Protein AF-A0A0J8YA08-F1 (afdb_monomer_lite)

Foldseek 3Di:
DVVVVDDDDDPVRVVVVVVVLCVVPVVDFAQCPPDVLVCCVVLVHDHHVPDDDDVCSVCVSVVNNVCVVVVVVVCCCVVVDPCNVPADQQCNLPPDPDDDPDDGPGNCLVVQLVVLVVVLVVVLVVLVPDPDPCSVVVSVVSVVVSVVSNVVSVVVNVVVNVVSVVVD

Radius of gyration: 23.0 Å; chains: 1; bounding box: 54×36×56 Å

Structure (mmCIF, N/CA/C/O backbone):
data_AF-A0A0J8YA08-F1
#
_entry.id   AF-A0A0J8YA08-F1
#
loop_
_atom_site.group_PDB
_atom_site.id
_atom_site.type_symbol
_atom_site.label_atom_id
_atom_site.label_alt_id
_atom_site.label_comp_id
_atom_site.label_asym_id
_atom_site.label_entity_id
_atom_site.label_seq_id
_atom_site.pdbx_PDB_ins_code
_atom_site.Cartn_x
_atom_site.Cartn_y
_atom_site.Cartn_z
_atom_site.occupancy
_atom_site.B_iso_or_equiv
_atom_site.auth_seq_id
_atom_site.auth_comp_id
_atom_site.auth_asym_id
_atom_site.auth_atom_id
_atom_site.pdbx_PDB_model_num
A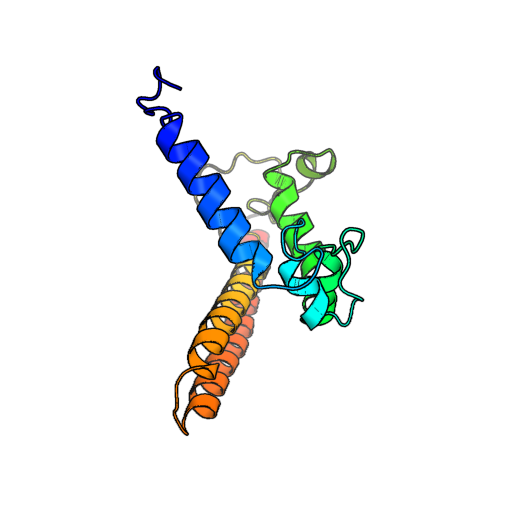TOM 1 N N . SER A 1 1 ? 12.218 16.547 24.608 1.00 59.25 1 SER A N 1
ATOM 2 C CA . SER A 1 1 ? 10.829 16.975 24.327 1.00 59.25 1 SER A CA 1
ATOM 3 C C . SER A 1 1 ? 10.760 18.491 24.268 1.00 59.25 1 SER A C 1
ATOM 5 O O . SER A 1 1 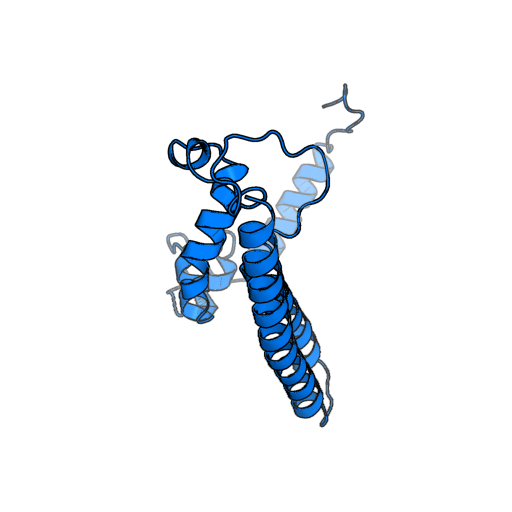? 10.616 19.018 23.175 1.00 59.25 1 SER A O 1
ATOM 7 N N . GLU A 1 2 ? 10.998 19.192 25.384 1.00 62.12 2 GLU A N 1
ATOM 8 C CA . GLU A 1 2 ? 11.114 20.664 25.392 1.00 62.12 2 GLU A CA 1
ATOM 9 C C . GLU A 1 2 ? 12.306 21.178 24.572 1.00 62.12 2 GLU A C 1
ATOM 11 O O . GLU A 1 2 ? 12.166 22.155 23.848 1.00 62.12 2 GLU A O 1
ATOM 16 N N . GLU A 1 3 ? 13.441 20.468 24.581 1.00 75.62 3 GLU A N 1
ATOM 17 C CA . GLU A 1 3 ? 14.616 20.799 23.747 1.00 75.62 3 GLU A CA 1
ATOM 18 C C . GLU A 1 3 ? 14.338 20.785 22.233 1.00 75.62 3 GLU A C 1
ATOM 20 O O . GLU A 1 3 ? 15.075 21.390 21.463 1.00 75.62 3 GLU A O 1
ATOM 25 N N . LEU A 1 4 ? 13.268 20.111 21.800 1.00 82.69 4 LEU A N 1
ATOM 26 C CA . LEU A 1 4 ? 12.831 20.054 20.402 1.00 82.69 4 LEU A CA 1
ATOM 27 C C . LEU A 1 4 ? 11.662 21.017 20.120 1.00 82.69 4 LEU A C 1
ATOM 29 O O . LEU A 1 4 ? 11.080 20.967 19.041 1.00 82.69 4 LEU A O 1
ATOM 33 N N . GLY A 1 5 ? 11.292 21.869 21.086 1.00 85.06 5 GLY A N 1
ATOM 34 C CA . GLY A 1 5 ? 10.187 22.824 20.969 1.00 85.06 5 GLY A CA 1
ATOM 35 C C . GLY A 1 5 ? 8.788 22.210 21.088 1.00 85.06 5 GLY A C 1
ATOM 36 O O . GLY A 1 5 ? 7.805 22.891 20.804 1.00 85.06 5 GLY A O 1
ATOM 37 N N . PHE A 1 6 ? 8.669 20.945 21.504 1.00 81.69 6 PHE A N 1
ATOM 38 C CA . PHE A 1 6 ? 7.367 20.312 21.711 1.00 81.69 6 PHE A CA 1
ATOM 39 C C . PHE A 1 6 ? 6.832 20.613 23.109 1.00 81.69 6 PHE A C 1
ATOM 41 O O . PHE A 1 6 ? 7.425 20.216 24.116 1.00 81.69 6 PHE A O 1
ATOM 48 N N . THR A 1 7 ? 5.671 21.262 23.160 1.00 85.69 7 THR A N 1
ATOM 49 C CA . THR A 1 7 ? 4.872 21.409 24.378 1.00 85.69 7 THR A CA 1
ATOM 50 C C . THR A 1 7 ? 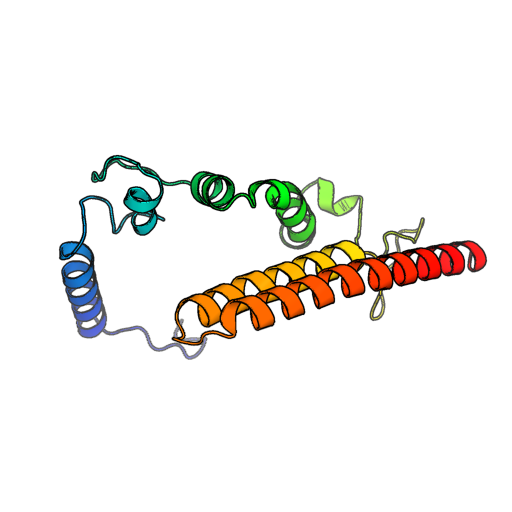4.221 20.077 24.728 1.00 85.69 7 THR A C 1
ATOM 52 O O . THR A 1 7 ? 3.513 19.495 23.904 1.00 85.69 7 THR A O 1
ATOM 55 N N . SER A 1 8 ? 4.445 19.590 25.949 1.00 85.69 8 SER A N 1
ATOM 56 C CA . SER A 1 8 ? 3.718 18.429 26.467 1.00 85.69 8 SER A CA 1
ATOM 57 C C . SER A 1 8 ? 2.226 18.739 26.574 1.00 85.69 8 SER A C 1
ATOM 59 O O . SER A 1 8 ? 1.856 19.845 26.972 1.00 85.69 8 SER A O 1
ATOM 61 N N . PHE A 1 9 ? 1.377 17.755 26.282 1.00 89.88 9 PHE A N 1
ATOM 62 C CA . PHE A 1 9 ? -0.047 17.849 26.601 1.00 89.88 9 PHE A CA 1
ATOM 63 C C . PHE A 1 9 ? -0.241 18.021 28.109 1.00 89.88 9 PHE A C 1
ATOM 65 O O . PHE A 1 9 ? 0.484 17.414 28.902 1.00 89.88 9 PHE A O 1
ATOM 72 N N . SER A 1 10 ? -1.213 18.846 28.500 1.00 93.25 10 SER A N 1
ATOM 73 C CA . SER A 1 10 ? -1.557 19.006 29.910 1.00 93.25 10 SER A CA 1
ATOM 74 C C . SER A 1 10 ? -2.276 17.762 30.446 1.00 93.25 10 SER A C 1
ATOM 76 O O . SER A 1 10 ? -2.799 16.941 29.687 1.00 93.25 10 SER A O 1
ATOM 78 N N . SER A 1 11 ? -2.333 17.620 31.770 1.00 93.12 11 SER A N 1
ATOM 79 C CA . SER A 1 11 ? -3.109 16.563 32.433 1.00 93.12 11 SER A CA 1
ATOM 80 C C . SER A 1 11 ? -4.589 16.591 32.049 1.00 93.12 11 SER A C 1
ATOM 82 O O . SER A 1 11 ? -5.223 15.541 31.917 1.00 93.12 11 SER A O 1
ATOM 84 N N . GLU A 1 12 ? -5.139 17.787 31.853 1.00 95.25 12 GLU A N 1
ATOM 85 C CA . GLU A 1 12 ? -6.533 18.001 31.470 1.00 95.25 12 GLU A CA 1
ATOM 86 C C . GLU A 1 12 ? -6.782 17.529 30.035 1.00 95.25 12 GLU A C 1
ATOM 88 O O . GLU A 1 12 ? -7.779 16.855 29.782 1.00 95.25 12 GLU A O 1
ATOM 93 N N . ASP A 1 13 ? -5.862 17.824 29.110 1.00 95.75 13 ASP A N 1
ATOM 94 C CA . ASP A 1 13 ? -5.946 17.361 27.723 1.00 95.75 13 ASP A CA 1
ATOM 95 C C . ASP A 1 13 ? -5.854 15.835 27.631 1.00 95.75 13 ASP A C 1
ATOM 97 O O . ASP A 1 13 ? -6.672 15.218 26.950 1.00 95.75 13 ASP A O 1
ATOM 101 N N . LEU A 1 14 ? -4.919 15.214 28.358 1.00 95.75 14 LEU A N 1
ATOM 102 C CA . LEU A 1 14 ? -4.799 13.752 28.408 1.00 95.75 14 LEU A CA 1
ATOM 103 C C . LEU A 1 14 ? -6.081 13.101 28.943 1.00 95.75 14 LEU A C 1
ATOM 105 O O . LEU A 1 14 ? -6.596 12.160 28.342 1.00 95.75 14 LEU A O 1
ATOM 109 N N . SER A 1 15 ? -6.646 13.658 30.017 1.00 96.56 15 SER A N 1
ATOM 110 C CA . SER A 1 15 ? -7.910 13.177 30.588 1.00 96.56 15 SER A CA 1
ATOM 111 C C . SER A 1 15 ? -9.076 13.332 29.607 1.00 96.56 15 SER A C 1
ATOM 113 O O . SER A 1 15 ? -9.921 12.442 29.499 1.00 96.56 15 SER A O 1
ATOM 115 N N . ARG A 1 16 ? -9.124 14.446 28.862 1.00 97.12 16 ARG A N 1
ATOM 116 C CA . ARG A 1 16 ? -10.116 14.663 27.801 1.00 97.12 16 ARG A CA 1
ATOM 117 C C . ARG A 1 16 ? -9.979 13.608 26.701 1.00 97.12 16 ARG A C 1
ATOM 119 O O . ARG A 1 16 ? -10.986 13.014 26.328 1.00 97.12 16 ARG A O 1
ATOM 126 N N . PHE A 1 17 ? -8.762 13.333 26.227 1.00 96.19 17 PHE A N 1
ATOM 127 C CA . PHE A 1 17 ? -8.518 12.319 25.196 1.00 96.19 17 PHE A CA 1
ATOM 128 C C . PHE A 1 17 ? -8.924 10.916 25.649 1.00 96.19 17 PHE A C 1
ATOM 130 O O . PHE A 1 17 ? -9.525 10.178 24.870 1.00 96.19 17 PHE A O 1
ATOM 137 N N . ASP A 1 18 ? -8.656 10.553 26.905 1.00 95.75 18 ASP A N 1
ATOM 138 C CA . ASP A 1 18 ? -9.074 9.262 27.456 1.00 95.75 18 ASP A CA 1
ATOM 139 C C . ASP A 1 18 ? -10.601 9.131 27.508 1.00 95.75 18 ASP A C 1
ATOM 141 O O . ASP A 1 18 ? -11.151 8.087 27.146 1.00 95.75 18 ASP A O 1
ATOM 145 N N . LEU A 1 19 ? -11.306 10.191 27.914 1.00 96.56 19 LEU A N 1
ATOM 146 C CA . LEU A 1 19 ? -12.770 10.217 27.921 1.00 96.56 19 LEU A CA 1
ATOM 147 C C . LEU A 1 19 ? -13.348 10.107 26.506 1.00 96.56 19 LEU A C 1
ATOM 149 O O . LEU A 1 19 ? -14.221 9.272 26.274 1.00 96.56 19 LEU A O 1
ATOM 153 N N . GLU A 1 20 ? -12.839 10.897 25.559 1.00 95.94 20 GLU A N 1
ATOM 154 C CA . GLU A 1 20 ? -13.257 10.861 24.151 1.00 95.94 20 GLU A CA 1
ATOM 155 C C . GLU A 1 20 ? -13.008 9.481 23.528 1.00 95.94 20 GLU A C 1
ATOM 157 O O . GLU A 1 20 ? -13.883 8.920 22.864 1.00 95.94 20 GLU A O 1
ATOM 162 N N . ARG A 1 21 ? -11.841 8.885 23.795 1.00 93.81 21 ARG A N 1
ATOM 163 C CA . ARG A 1 21 ? -11.504 7.527 23.361 1.00 93.81 21 ARG A CA 1
ATOM 164 C C . ARG A 1 21 ? -12.489 6.509 23.921 1.00 93.81 21 ARG A C 1
ATOM 166 O O . ARG A 1 21 ? -12.996 5.683 23.165 1.00 93.81 21 ARG A O 1
ATOM 173 N N . ASN A 1 22 ? -12.744 6.545 25.227 1.00 94.19 22 ASN A N 1
ATOM 174 C CA . ASN A 1 22 ? -13.624 5.585 25.888 1.00 94.19 22 ASN A CA 1
ATOM 175 C C . ASN A 1 22 ? -15.076 5.720 25.408 1.00 94.19 22 ASN A C 1
ATOM 177 O O . ASN A 1 22 ? -15.729 4.699 25.198 1.00 94.19 22 ASN A O 1
ATOM 181 N N . ASP A 1 23 ? -15.557 6.945 25.164 1.00 95.38 23 ASP A N 1
ATOM 182 C CA . ASP A 1 23 ? -16.879 7.193 24.574 1.00 95.38 23 ASP A CA 1
ATOM 183 C C . ASP A 1 23 ? -16.990 6.600 23.163 1.00 95.38 23 ASP A C 1
ATOM 185 O O . ASP A 1 23 ? -17.964 5.919 22.842 1.00 95.38 23 ASP A O 1
ATOM 189 N N . ILE A 1 24 ? -15.974 6.799 22.316 1.00 93.19 24 ILE A N 1
ATOM 190 C CA . ILE A 1 24 ? -15.960 6.243 20.957 1.00 93.19 24 ILE A CA 1
ATOM 191 C C . ILE A 1 24 ? -15.887 4.716 20.994 1.00 93.19 24 ILE A C 1
ATOM 193 O O . ILE A 1 24 ? -16.678 4.059 20.324 1.00 93.19 24 ILE A O 1
ATOM 197 N N . VAL A 1 25 ? -14.968 4.138 21.772 1.00 93.44 25 VAL A N 1
ATOM 198 C CA . VAL A 1 25 ? -14.802 2.678 21.871 1.00 93.44 25 VAL A CA 1
ATOM 199 C C . VAL A 1 25 ? -16.058 2.020 22.449 1.00 93.44 25 VAL A C 1
ATOM 201 O O . VAL A 1 25 ? -16.444 0.951 21.983 1.00 93.44 25 VAL A O 1
ATOM 204 N N . GLY A 1 26 ? -16.736 2.673 23.398 1.00 93.25 26 GLY A N 1
ATOM 205 C CA . GLY A 1 26 ? -17.982 2.191 23.996 1.00 93.25 26 GLY A CA 1
ATOM 206 C C . GLY A 1 26 ? -19.169 2.093 23.030 1.00 93.25 26 GLY A C 1
ATOM 207 O O . GLY A 1 26 ? -20.149 1.425 23.352 1.00 93.25 26 GLY A O 1
ATOM 208 N N . LYS A 1 27 ? -19.093 2.711 21.841 1.00 94.81 27 LYS A N 1
ATOM 209 C CA . LYS A 1 27 ? -20.128 2.615 20.792 1.00 94.81 27 LYS A CA 1
ATOM 210 C C . LYS A 1 27 ? -20.050 1.323 19.974 1.00 94.81 27 LYS A C 1
ATOM 212 O O . LYS A 1 27 ? -20.984 1.035 19.228 1.00 94.81 27 LYS A O 1
ATOM 217 N N . TYR A 1 28 ? -18.958 0.570 20.090 1.00 94.00 28 TYR A N 1
ATOM 218 C CA . TYR A 1 28 ? -18.669 -0.600 19.261 1.00 94.00 28 TYR A CA 1
ATOM 219 C C . TYR A 1 28 ? -18.531 -1.880 20.092 1.00 94.00 28 TYR A C 1
ATOM 221 O O . TYR A 1 28 ? -18.628 -1.877 21.319 1.00 94.00 28 TYR A O 1
ATOM 229 N N . GLU A 1 29 ? -18.345 -3.009 19.411 1.00 92.81 29 GLU A N 1
ATOM 230 C CA . GLU A 1 29 ? -18.269 -4.317 20.047 1.00 92.81 29 GLU A CA 1
ATOM 231 C C . GLU A 1 29 ? -17.016 -4.493 20.924 1.00 92.81 29 GLU A C 1
ATOM 233 O O . GLU A 1 29 ? -15.993 -3.816 20.779 1.00 92.81 29 GLU A O 1
ATOM 238 N N . ALA A 1 30 ? -17.078 -5.465 21.839 1.00 92.50 30 ALA A N 1
ATOM 239 C CA . ALA A 1 30 ? -15.957 -5.800 22.705 1.00 92.50 30 ALA A CA 1
ATOM 240 C C . ALA A 1 30 ? -14.697 -6.129 21.884 1.00 92.50 30 ALA A C 1
ATOM 242 O O . ALA A 1 30 ? -14.730 -6.949 20.969 1.00 92.50 30 ALA A O 1
ATOM 243 N N . GLY A 1 31 ? -13.574 -5.506 22.248 1.00 91.38 31 GLY A N 1
ATOM 244 C CA . GLY A 1 31 ? -12.303 -5.654 21.534 1.00 91.38 31 GLY A CA 1
ATOM 245 C C . GLY A 1 31 ? -12.083 -4.660 20.389 1.00 91.38 31 GLY A C 1
ATOM 246 O O . GLY A 1 31 ? -10.986 -4.651 19.843 1.00 91.38 31 GLY A O 1
ATOM 247 N N . PHE A 1 32 ? -13.040 -3.778 20.064 1.00 94.44 32 PHE A N 1
ATOM 248 C CA . PHE A 1 32 ? -12.875 -2.755 19.016 1.00 94.44 32 PHE A CA 1
ATOM 249 C C . PHE A 1 32 ? -11.628 -1.875 19.216 1.00 94.44 32 PHE A C 1
ATOM 251 O O . PHE A 1 32 ? -10.899 -1.601 18.267 1.00 94.44 32 PHE A O 1
ATOM 258 N N . GLY A 1 33 ? -11.354 -1.473 20.462 1.00 92.38 33 GLY A N 1
ATOM 259 C CA . GLY A 1 33 ? -10.203 -0.635 20.820 1.00 92.38 33 GLY A CA 1
ATOM 260 C C . GLY A 1 33 ? -8.850 -1.360 20.877 1.00 92.38 33 GLY A C 1
ATOM 261 O O . GLY A 1 33 ? -7.848 -0.720 21.204 1.00 92.38 33 GLY A O 1
ATOM 262 N N . ASN A 1 34 ? -8.808 -2.669 20.605 1.00 92.38 34 ASN A N 1
ATOM 263 C CA . ASN A 1 34 ? -7.556 -3.416 20.490 1.00 92.38 34 ASN A CA 1
ATOM 264 C C . ASN A 1 34 ? -6.812 -3.027 19.202 1.00 92.38 34 ASN A C 1
ATOM 266 O O . ASN A 1 34 ? -7.388 -2.455 18.274 1.00 92.38 34 ASN A O 1
ATOM 270 N N . GLU A 1 35 ? -5.534 -3.395 19.110 1.00 93.31 35 GLU A N 1
ATOM 271 C CA . GLU A 1 35 ? -4.780 -3.295 17.859 1.00 93.31 35 GLU A CA 1
ATOM 272 C C . GLU A 1 35 ? -5.527 -4.027 16.731 1.00 93.31 35 GLU A C 1
ATOM 274 O O . GLU A 1 35 ? -5.847 -5.211 16.853 1.00 93.31 35 GLU A O 1
ATOM 279 N N . LEU A 1 36 ? -5.865 -3.290 15.665 1.00 94.81 36 LEU A N 1
ATOM 280 C CA . LEU A 1 36 ? -6.677 -3.759 14.531 1.00 94.81 36 LEU A CA 1
ATOM 281 C C . LEU A 1 36 ? -8.060 -4.334 14.917 1.00 94.81 36 LEU A C 1
ATOM 283 O O . LEU A 1 36 ? -8.726 -4.959 14.092 1.00 94.81 36 LEU A O 1
ATOM 287 N N . GLY A 1 37 ? -8.530 -4.099 16.146 1.00 94.19 37 GLY A N 1
ATOM 288 C CA . GLY A 1 37 ? -9.788 -4.638 16.669 1.00 94.19 37 GLY A CA 1
ATOM 289 C C . GLY A 1 37 ? -11.019 -4.178 15.889 1.00 94.19 37 GLY A C 1
ATOM 290 O O . GLY A 1 37 ? -11.976 -4.936 15.734 1.00 94.19 37 GLY A O 1
ATOM 291 N N . TRP A 1 38 ? -10.953 -2.981 15.304 1.00 94.06 38 TRP A N 1
ATOM 292 C CA . TRP A 1 38 ? -11.976 -2.425 14.418 1.00 94.06 38 TRP A CA 1
ATOM 293 C C . TRP A 1 38 ? -12.293 -3.317 13.205 1.00 94.06 38 TRP A C 1
ATOM 295 O O . TRP A 1 38 ? -13.411 -3.280 12.696 1.00 94.06 38 TRP A O 1
ATOM 305 N N . ALA A 1 39 ? -11.344 -4.144 12.754 1.00 95.25 39 ALA A N 1
ATOM 306 C CA . ALA A 1 39 ? -11.527 -5.020 11.601 1.00 95.25 39 ALA A CA 1
ATOM 307 C C . ALA A 1 39 ? -12.160 -6.375 11.964 1.00 95.25 39 ALA A C 1
ATOM 309 O O . ALA A 1 39 ? -12.626 -7.081 11.073 1.00 95.25 39 ALA A O 1
ATOM 310 N N . ALA A 1 40 ? -12.228 -6.747 13.250 1.00 95.00 40 ALA A N 1
ATOM 311 C CA . ALA A 1 40 ? -12.652 -8.083 13.682 1.00 95.00 40 ALA A CA 1
ATOM 312 C C . ALA A 1 40 ? -14.015 -8.493 13.103 1.00 95.00 40 ALA A C 1
ATOM 314 O O . ALA A 1 40 ? -14.156 -9.587 12.557 1.00 95.00 40 ALA A O 1
ATOM 315 N N . LYS A 1 41 ? -14.992 -7.582 13.156 1.00 93.44 41 LYS A N 1
ATOM 316 C CA . LYS A 1 41 ? -16.342 -7.805 12.631 1.00 93.44 41 LYS A CA 1
ATOM 317 C C . LYS A 1 41 ? -16.359 -8.009 11.116 1.00 93.44 41 LYS A C 1
ATOM 319 O O . LYS A 1 41 ? -17.036 -8.913 10.638 1.00 93.44 41 LYS A O 1
ATOM 324 N N . ALA A 1 42 ? -15.620 -7.185 10.370 1.00 93.25 42 ALA A N 1
ATOM 325 C CA . ALA A 1 42 ? -15.529 -7.292 8.912 1.00 93.25 42 ALA A CA 1
ATOM 326 C C . ALA A 1 42 ? -14.873 -8.614 8.481 1.00 93.25 42 ALA A C 1
ATOM 328 O O . ALA A 1 42 ? -15.294 -9.221 7.504 1.00 93.25 42 ALA A O 1
ATOM 329 N N . LEU A 1 43 ? -13.912 -9.092 9.275 1.00 95.56 43 LEU A N 1
ATOM 330 C CA . LEU A 1 43 ? -13.217 -10.366 9.088 1.00 95.56 43 LEU A CA 1
ATOM 331 C C . LEU A 1 43 ? -14.021 -11.589 9.567 1.00 95.56 43 LEU A C 1
ATOM 333 O O . LEU A 1 43 ? -13.489 -12.696 9.593 1.00 95.56 43 LEU A O 1
ATOM 337 N N . GLY A 1 44 ? -15.270 -11.411 10.016 1.00 94.38 44 GLY A N 1
ATOM 338 C CA . GLY A 1 44 ? -16.100 -12.502 10.534 1.00 94.38 44 GLY A CA 1
ATOM 339 C C . GLY A 1 44 ? -15.580 -13.132 11.833 1.00 94.38 44 GLY A C 1
ATOM 340 O O . GLY A 1 44 ? -15.991 -14.236 12.189 1.00 94.38 44 GLY A O 1
ATOM 341 N N . LYS A 1 45 ? -14.677 -12.457 12.553 1.00 93.69 45 LYS A N 1
ATOM 342 C CA . LYS A 1 45 ? -14.163 -12.920 13.846 1.00 93.69 45 LYS A CA 1
ATOM 343 C C . LYS A 1 45 ? -15.142 -12.555 14.955 1.00 93.69 45 LYS A C 1
ATOM 345 O O . LYS A 1 45 ? -15.683 -11.452 14.968 1.00 93.69 45 LYS A O 1
ATOM 350 N N . GLU A 1 46 ? -15.329 -13.462 15.914 1.00 93.62 46 GLU A N 1
ATOM 351 C CA . GLU A 1 46 ? -16.169 -13.209 17.089 1.00 93.62 46 GLU A CA 1
ATOM 352 C C . GLU A 1 46 ? -15.641 -11.983 17.860 1.00 93.62 46 GLU A C 1
ATOM 354 O O . GLU A 1 46 ? -14.476 -11.995 18.268 1.00 93.62 46 GLU A O 1
ATOM 359 N N . PRO A 1 47 ? -16.438 -10.918 18.063 1.00 89.75 47 PRO A N 1
ATOM 360 C CA . PRO A 1 47 ? -15.984 -9.744 18.802 1.00 89.75 47 PRO A CA 1
ATOM 361 C C . PRO A 1 47 ? -15.917 -10.015 20.309 1.00 89.75 47 PRO A C 1
ATOM 363 O O . PRO A 1 47 ? -16.936 -10.171 20.981 1.00 89.75 47 PRO A O 1
ATOM 366 N N . CYS A 1 48 ? -14.708 -10.053 20.866 1.00 90.81 48 CYS A N 1
ATOM 367 C CA . CYS A 1 48 ? -14.494 -10.078 22.305 1.00 90.81 48 CYS A CA 1
ATOM 368 C C . CYS A 1 48 ? -13.179 -9.380 22.680 1.00 90.81 48 CYS A C 1
ATOM 370 O O . CYS A 1 48 ? -12.299 -9.165 21.848 1.00 90.81 48 CYS A O 1
ATOM 372 N N . ALA A 1 49 ? -12.990 -9.091 23.971 1.00 89.19 49 ALA A N 1
ATOM 373 C CA . ALA A 1 49 ? -11.764 -8.456 24.470 1.00 89.19 49 ALA A CA 1
ATOM 374 C C . ALA A 1 49 ? -10.476 -9.248 24.153 1.00 89.19 49 ALA A C 1
ATOM 376 O O . ALA A 1 49 ? -9.390 -8.674 24.129 1.00 89.19 49 ALA A O 1
ATOM 377 N N . ARG A 1 50 ? -10.590 -10.560 23.901 1.00 91.06 50 ARG A N 1
ATOM 378 C CA . ARG A 1 50 ? -9.471 -11.458 23.572 1.00 91.06 50 ARG A CA 1
ATOM 379 C C . ARG A 1 50 ? -9.278 -11.671 22.068 1.00 91.06 50 ARG A C 1
ATOM 381 O O . ARG A 1 50 ? -8.337 -12.366 21.685 1.00 91.06 50 ARG A O 1
ATOM 388 N N . THR A 1 51 ? -10.140 -11.104 21.226 1.00 90.88 51 THR A N 1
ATOM 389 C CA . THR A 1 51 ? -10.053 -11.259 19.773 1.00 90.88 51 THR A CA 1
ATOM 390 C C . THR A 1 51 ? -8.796 -10.579 19.263 1.00 90.88 51 THR A C 1
ATOM 392 O O . THR A 1 51 ? -8.558 -9.400 19.526 1.00 90.88 51 THR A O 1
ATOM 395 N N . LYS A 1 52 ? -7.976 -11.348 18.544 1.00 91.62 52 LYS A N 1
ATOM 396 C CA . LYS A 1 52 ? -6.745 -10.869 17.919 1.00 91.62 52 LYS A CA 1
ATOM 397 C C . LYS A 1 52 ? -6.933 -10.798 16.412 1.00 91.62 52 LYS A C 1
ATOM 399 O O . LYS A 1 52 ? -7.247 -11.803 15.764 1.00 91.62 52 LYS A O 1
ATOM 404 N N . VAL A 1 53 ? -6.711 -9.607 15.876 1.00 95.69 53 VAL A N 1
ATOM 405 C CA . VAL A 1 53 ? -6.621 -9.354 14.443 1.00 95.69 53 VAL A CA 1
ATOM 406 C C . VAL A 1 53 ? -5.161 -9.079 14.123 1.00 95.69 53 VAL A C 1
ATOM 408 O O . VAL A 1 53 ? -4.530 -8.219 14.728 1.00 95.69 53 VAL A O 1
ATOM 411 N N . ARG A 1 54 ? -4.609 -9.851 13.197 1.00 95.06 54 ARG A N 1
ATOM 412 C CA . ARG A 1 54 ? -3.299 -9.624 12.605 1.00 95.06 54 ARG A CA 1
ATOM 413 C C . ARG A 1 54 ? -3.480 -8.841 11.317 1.00 95.06 54 ARG A C 1
ATOM 415 O O . ARG A 1 54 ? -4.477 -9.005 10.620 1.00 95.06 54 ARG A O 1
ATOM 422 N N . PHE A 1 55 ? -2.459 -8.082 10.940 1.00 94.88 55 PHE A N 1
ATOM 423 C CA . PHE A 1 55 ? -2.452 -7.408 9.644 1.00 94.88 55 PHE A CA 1
ATOM 424 C C . PHE A 1 55 ? -2.587 -8.399 8.477 1.00 94.88 55 PHE A C 1
ATOM 426 O O . PHE A 1 55 ? -3.337 -8.134 7.550 1.00 94.88 55 PHE A O 1
ATOM 433 N N . SER A 1 56 ? -1.984 -9.590 8.584 1.00 95.50 56 SER A N 1
ATOM 434 C CA . SER A 1 56 ? -2.127 -10.654 7.577 1.00 95.50 56 SER A CA 1
ATOM 435 C C . SER A 1 56 ? -3.566 -11.122 7.366 1.00 95.50 56 SER A C 1
ATOM 437 O O . SER A 1 56 ? -3.902 -11.531 6.266 1.00 95.50 56 SER A O 1
ATOM 439 N N . ASP A 1 57 ? -4.418 -11.046 8.397 1.00 96.12 57 ASP A N 1
ATOM 440 C CA . ASP A 1 57 ? -5.836 -11.388 8.238 1.00 96.12 57 ASP A CA 1
ATOM 441 C C . ASP A 1 57 ? -6.543 -10.356 7.346 1.00 96.12 57 ASP A C 1
ATOM 443 O O . ASP A 1 57 ? -7.442 -10.693 6.585 1.00 96.12 57 ASP A O 1
ATOM 447 N N . ILE A 1 58 ? -6.132 -9.086 7.443 1.00 96.00 58 ILE A N 1
ATOM 448 C CA . ILE A 1 58 ? -6.637 -8.006 6.592 1.00 96.00 58 ILE A CA 1
ATOM 449 C C . ILE A 1 58 ? -6.098 -8.177 5.172 1.00 96.00 58 ILE A C 1
ATOM 451 O O . ILE A 1 58 ? -6.873 -8.051 4.233 1.00 96.00 58 ILE A O 1
ATOM 455 N N . GLU A 1 59 ? -4.802 -8.479 5.021 1.00 95.38 59 GLU A N 1
ATOM 456 C CA . GLU A 1 59 ? -4.156 -8.716 3.720 1.00 95.38 59 GLU A CA 1
ATOM 457 C C . GLU A 1 59 ? -4.871 -9.822 2.927 1.00 95.38 59 GLU A C 1
ATOM 459 O O . GLU A 1 59 ? -5.195 -9.617 1.759 1.00 95.38 59 GLU A O 1
ATOM 464 N N . GLU A 1 60 ? -5.177 -10.948 3.579 1.00 96.12 60 GLU A N 1
ATOM 465 C CA . GLU A 1 60 ? -5.924 -12.066 2.987 1.00 96.12 60 GLU A CA 1
ATOM 466 C C . GLU A 1 60 ? -7.369 -11.668 2.656 1.00 96.12 60 GLU A C 1
ATOM 468 O O . GLU A 1 60 ? -7.851 -11.923 1.557 1.00 96.12 60 GLU A O 1
ATOM 473 N N . PHE A 1 61 ? -8.052 -10.972 3.570 1.00 96.06 61 PHE A N 1
ATOM 474 C CA . PHE A 1 61 ? -9.436 -10.539 3.366 1.00 96.06 61 PHE A CA 1
ATOM 475 C C . PHE A 1 61 ? -9.619 -9.588 2.178 1.00 96.06 61 PHE A C 1
ATOM 477 O O . PHE A 1 61 ? -10.664 -9.607 1.531 1.00 96.06 61 PHE A O 1
ATOM 484 N N . VAL A 1 62 ? -8.625 -8.741 1.896 1.00 92.94 62 VAL A N 1
ATOM 485 C CA . VAL A 1 62 ? -8.657 -7.826 0.744 1.00 92.94 62 VAL A CA 1
ATOM 486 C C . VAL A 1 62 ? -7.971 -8.398 -0.500 1.00 92.94 62 VAL A C 1
ATOM 488 O O . VAL A 1 62 ? -7.851 -7.675 -1.491 1.00 92.94 62 VAL A O 1
ATOM 491 N N . GLU A 1 63 ? -7.531 -9.661 -0.449 1.00 94.75 63 GLU A N 1
ATOM 492 C CA . GLU A 1 63 ? -6.847 -10.380 -1.533 1.00 94.75 63 GLU A CA 1
ATOM 493 C C . GLU A 1 63 ? -5.576 -9.656 -2.028 1.00 94.75 63 GLU A C 1
ATOM 495 O O . GLU A 1 63 ? -5.295 -9.590 -3.226 1.00 94.75 63 GLU A O 1
ATOM 500 N N . LEU A 1 64 ? -4.815 -9.052 -1.107 1.00 94.06 64 LEU A N 1
ATOM 501 C CA . LEU A 1 64 ? -3.547 -8.357 -1.390 1.00 94.06 64 LEU A CA 1
ATOM 502 C C . LEU A 1 64 ? -2.351 -8.973 -0.646 1.00 94.06 64 LEU A C 1
ATOM 504 O O . LEU A 1 64 ? -1.268 -8.389 -0.619 1.00 94.06 64 LEU A O 1
ATOM 508 N N . ASP A 1 65 ? -2.513 -10.156 -0.062 1.00 94.94 65 ASP A N 1
ATOM 509 C CA . ASP A 1 65 ? -1.462 -10.909 0.631 1.00 94.94 65 ASP A CA 1
ATOM 510 C C . ASP A 1 65 ? -0.272 -11.258 -0.278 1.00 94.94 65 ASP A C 1
ATOM 512 O O . ASP A 1 65 ? 0.870 -11.309 0.186 1.00 94.94 65 ASP A O 1
ATOM 516 N N . PHE A 1 66 ? -0.489 -11.360 -1.592 1.00 93.31 66 PHE A N 1
ATOM 517 C CA . PHE A 1 66 ? 0.587 -11.516 -2.577 1.00 93.31 66 PHE A CA 1
ATOM 518 C C . PHE A 1 66 ? 1.585 -10.342 -2.599 1.00 93.31 66 PHE A C 1
ATOM 520 O O . PHE A 1 66 ? 2.699 -10.502 -3.094 1.00 93.31 66 PHE A O 1
ATOM 527 N N . LEU A 1 67 ? 1.234 -9.168 -2.052 1.00 92.69 67 LEU A N 1
ATOM 528 C CA . LEU A 1 67 ? 2.139 -8.017 -1.934 1.00 92.69 67 LEU A CA 1
ATOM 529 C C . LEU A 1 67 ? 3.097 -8.120 -0.739 1.00 92.69 67 LEU A C 1
ATOM 531 O O . LEU A 1 67 ? 4.066 -7.360 -0.661 1.00 92.69 67 LEU A O 1
ATOM 535 N N . ARG A 1 68 ? 2.880 -9.074 0.175 1.00 91.19 68 ARG A N 1
ATOM 536 C CA . ARG A 1 68 ? 3.712 -9.276 1.370 1.00 91.19 68 ARG A CA 1
ATOM 537 C C . ARG A 1 68 ? 5.211 -9.400 1.056 1.00 91.19 68 ARG A C 1
ATOM 539 O O . ARG A 1 68 ? 5.997 -8.733 1.740 1.00 91.19 68 ARG A O 1
ATOM 546 N N . PRO A 1 69 ? 5.643 -10.192 0.050 1.00 88.38 69 PRO A N 1
ATOM 547 C CA . PRO A 1 69 ? 7.057 -10.303 -0.300 1.00 88.38 69 PRO A CA 1
ATOM 548 C C . PRO A 1 69 ? 7.615 -8.989 -0.854 1.00 88.38 69 PRO A C 1
ATOM 550 O O . PRO A 1 69 ? 8.724 -8.604 -0.494 1.00 88.38 69 PRO A O 1
ATOM 553 N N . HIS A 1 70 ? 6.827 -8.262 -1.654 1.00 87.12 70 HIS A N 1
ATOM 554 C CA . HIS A 1 70 ? 7.221 -6.968 -2.217 1.00 87.12 70 HIS A CA 1
ATOM 555 C C . HIS A 1 70 ? 7.445 -5.916 -1.123 1.00 87.12 70 HIS A C 1
ATOM 557 O O . HIS A 1 70 ? 8.455 -5.215 -1.139 1.00 87.12 70 HIS A O 1
ATOM 563 N N . TYR A 1 71 ? 6.551 -5.846 -0.128 1.00 85.06 71 TYR A N 1
ATOM 564 C CA . TYR A 1 71 ? 6.726 -4.974 1.037 1.00 85.06 71 TYR A CA 1
ATOM 565 C C . TYR A 1 71 ? 7.976 -5.340 1.848 1.00 85.06 71 TYR A C 1
ATOM 567 O O . TYR A 1 71 ? 8.741 -4.460 2.253 1.00 85.06 71 TYR A O 1
ATOM 575 N N . GLY A 1 72 ? 8.187 -6.641 2.084 1.00 83.38 72 GLY A N 1
ATOM 576 C CA . GLY A 1 72 ? 9.363 -7.141 2.792 1.00 83.38 72 GLY A CA 1
ATOM 577 C C . GLY A 1 72 ? 10.651 -6.715 2.096 1.00 83.38 72 GLY A C 1
ATOM 578 O O . GLY A 1 72 ? 11.502 -6.089 2.722 1.00 83.38 72 GLY A O 1
ATOM 579 N N . PHE A 1 73 ? 10.739 -6.968 0.791 1.00 80.19 73 PHE A N 1
ATOM 580 C CA . PHE A 1 73 ? 11.875 -6.604 -0.049 1.00 80.19 73 PHE A CA 1
ATOM 581 C C . PHE A 1 73 ? 12.139 -5.091 -0.071 1.00 80.19 73 PHE A C 1
ATOM 583 O O . PHE A 1 73 ? 13.264 -4.659 0.169 1.00 80.19 73 PHE A O 1
ATOM 590 N N . ALA A 1 74 ? 11.101 -4.265 -0.244 1.00 79.38 74 ALA A N 1
ATOM 591 C CA . ALA A 1 74 ? 11.234 -2.806 -0.209 1.00 79.38 74 ALA A CA 1
ATOM 592 C C . ALA A 1 74 ? 11.757 -2.280 1.144 1.00 79.38 74 ALA A C 1
ATOM 594 O O . ALA A 1 74 ? 12.453 -1.266 1.199 1.00 79.38 74 ALA A O 1
ATOM 595 N N . SER A 1 75 ? 11.445 -2.977 2.239 1.00 78.31 75 SER A N 1
ATOM 596 C CA . SER A 1 75 ? 11.823 -2.574 3.598 1.00 78.31 75 SER A CA 1
ATOM 597 C C . SER A 1 75 ? 13.218 -3.048 4.021 1.00 78.31 75 SER A C 1
ATOM 599 O O . SER A 1 75 ? 13.763 -2.510 4.989 1.00 78.31 75 SER A O 1
ATOM 601 N N . GLN A 1 76 ? 13.819 -4.015 3.311 1.00 75.81 76 GLN A N 1
ATOM 602 C CA . GLN A 1 76 ? 15.134 -4.588 3.652 1.00 75.81 76 GLN A CA 1
ATOM 603 C C . GLN A 1 76 ? 16.237 -3.526 3.750 1.00 75.81 76 GLN A C 1
ATOM 605 O O . GLN A 1 76 ? 17.159 -3.664 4.550 1.00 75.81 76 GLN A O 1
ATOM 610 N N . TYR A 1 77 ? 16.131 -2.447 2.972 1.00 68.62 77 TYR A N 1
ATOM 611 C CA . TYR A 1 77 ? 17.123 -1.371 2.951 1.00 68.62 77 TYR A CA 1
ATOM 612 C C . TYR A 1 77 ? 16.984 -0.360 4.097 1.00 68.62 77 TYR A C 1
ATOM 614 O O . TYR A 1 77 ? 17.963 0.272 4.486 1.00 68.62 77 TYR A O 1
ATOM 622 N N . ILE A 1 78 ? 15.772 -0.199 4.639 1.00 68.38 78 ILE A N 1
ATOM 623 C CA . ILE A 1 78 ? 15.485 0.718 5.754 1.00 68.38 78 ILE A CA 1
ATOM 624 C C . ILE A 1 78 ? 15.825 0.042 7.085 1.00 68.38 78 ILE A C 1
ATOM 626 O O . ILE A 1 78 ? 16.408 0.653 7.980 1.00 68.38 78 ILE A O 1
ATOM 630 N N . HIS A 1 79 ? 15.489 -1.240 7.202 1.00 65.25 79 HIS A N 1
ATOM 631 C CA . HIS A 1 79 ? 15.810 -2.068 8.353 1.00 65.25 79 HIS A CA 1
ATOM 632 C C . HIS A 1 79 ? 16.948 -3.006 7.963 1.00 65.25 79 HIS A C 1
ATOM 634 O O . HIS A 1 79 ? 16.686 -4.149 7.606 1.00 65.25 79 HIS A O 1
ATOM 640 N N . ALA A 1 80 ? 18.182 -2.485 7.991 1.00 58.28 80 ALA A N 1
ATOM 641 C CA . ALA A 1 80 ? 19.425 -3.135 7.562 1.00 58.28 80 ALA A CA 1
ATOM 642 C C . ALA A 1 80 ? 19.683 -4.505 8.231 1.00 58.28 80 ALA A C 1
ATOM 644 O O . ALA A 1 80 ? 20.490 -4.639 9.153 1.00 58.28 80 ALA A O 1
ATOM 645 N N . GLY A 1 81 ? 18.948 -5.526 7.797 1.00 63.47 81 GLY A N 1
ATOM 646 C CA . GLY A 1 81 ? 19.149 -6.920 8.162 1.00 63.47 81 GLY A CA 1
ATOM 647 C C . GLY A 1 81 ? 20.320 -7.529 7.392 1.00 63.47 81 GLY A C 1
ATOM 648 O O . GLY A 1 81 ? 20.898 -6.905 6.511 1.00 63.47 81 GLY A O 1
ATOM 649 N N . ILE A 1 82 ? 20.654 -8.784 7.691 1.00 60.59 82 ILE A N 1
ATOM 650 C CA . ILE A 1 82 ? 21.760 -9.514 7.040 1.00 60.59 82 ILE A CA 1
ATOM 651 C C . ILE A 1 82 ? 21.653 -9.521 5.501 1.00 60.59 82 ILE A C 1
ATOM 653 O O . ILE A 1 82 ? 22.674 -9.444 4.819 1.00 60.59 82 ILE A O 1
ATOM 657 N N . ASP A 1 83 ? 20.434 -9.517 4.959 1.00 58.19 83 ASP A N 1
ATOM 658 C CA . ASP A 1 83 ? 20.188 -9.518 3.512 1.00 58.19 83 ASP A CA 1
ATOM 659 C C . ASP A 1 83 ? 20.432 -8.148 2.845 1.00 58.19 83 ASP A C 1
ATOM 661 O O . ASP A 1 83 ? 20.639 -8.080 1.634 1.00 58.19 83 ASP A O 1
ATOM 665 N N . SER A 1 84 ? 20.474 -7.046 3.610 1.00 59.28 84 SER A N 1
ATOM 666 C CA . SER A 1 84 ? 20.649 -5.686 3.067 1.00 59.28 84 SER A CA 1
ATOM 667 C C . SER A 1 84 ? 22.076 -5.399 2.586 1.00 59.28 84 SER A C 1
ATOM 669 O O . SER A 1 84 ? 22.335 -4.348 2.003 1.00 59.28 84 SER A O 1
ATOM 671 N N . ILE A 1 85 ? 23.018 -6.302 2.867 1.00 63.28 85 ILE A N 1
ATOM 672 C CA . ILE A 1 85 ? 24.430 -6.175 2.485 1.00 63.28 85 ILE A CA 1
ATOM 673 C C . ILE A 1 85 ? 24.649 -6.658 1.039 1.00 63.28 85 ILE A C 1
ATOM 675 O O . ILE A 1 85 ? 25.584 -6.207 0.383 1.00 63.28 85 ILE A O 1
ATOM 679 N N . GLY A 1 86 ? 23.789 -7.550 0.525 1.00 66.50 86 GLY A N 1
ATOM 680 C CA . GLY A 1 86 ? 24.033 -8.270 -0.731 1.00 66.50 86 GLY A CA 1
ATOM 681 C C . GLY A 1 86 ? 23.371 -7.697 -1.988 1.00 66.50 86 GLY A C 1
ATOM 682 O O . GLY A 1 86 ? 23.894 -7.905 -3.079 1.00 66.50 86 GLY A O 1
ATOM 683 N N . PHE A 1 87 ? 22.242 -6.990 -1.872 1.00 73.94 87 PHE A N 1
ATOM 684 C CA . PHE A 1 87 ? 21.468 -6.550 -3.040 1.00 73.94 87 PHE A CA 1
ATOM 685 C C . PHE A 1 87 ? 20.940 -5.128 -2.873 1.00 73.94 87 PHE A C 1
ATOM 687 O O . PHE A 1 87 ? 20.099 -4.896 -2.010 1.00 73.94 87 PHE A O 1
ATOM 694 N N . LYS A 1 88 ? 21.382 -4.192 -3.727 1.00 79.62 88 LYS A N 1
ATOM 695 C CA . LYS A 1 88 ? 20.907 -2.798 -3.731 1.00 79.62 88 LYS A CA 1
ATOM 696 C C . LYS A 1 88 ? 20.012 -2.547 -4.934 1.00 79.62 88 LYS A C 1
ATOM 698 O O . LYS A 1 88 ? 20.465 -2.652 -6.068 1.00 79.62 88 LYS A O 1
ATOM 703 N N . LEU A 1 89 ? 18.768 -2.142 -4.689 1.00 81.94 89 LEU A N 1
ATOM 704 C CA . LEU A 1 89 ? 17.777 -1.945 -5.750 1.00 81.94 89 LEU A CA 1
ATOM 705 C C . LEU A 1 89 ? 18.228 -0.903 -6.793 1.00 81.94 89 LEU A C 1
ATOM 707 O O . LEU A 1 89 ? 18.182 -1.164 -7.993 1.00 81.94 89 LEU A O 1
ATOM 711 N N . GLY A 1 90 ? 18.757 0.233 -6.322 1.00 84.12 90 GLY A N 1
ATOM 712 C CA . GLY A 1 90 ? 19.219 1.342 -7.167 1.00 84.12 90 GLY A CA 1
ATOM 713 C C . GLY A 1 90 ? 20.565 1.130 -7.874 1.00 84.12 90 GLY A C 1
ATOM 714 O O . GLY A 1 90 ? 20.990 2.024 -8.603 1.00 84.12 90 GLY A O 1
ATOM 715 N N . THR A 1 91 ? 21.235 -0.005 -7.649 1.00 85.25 91 THR A N 1
ATOM 716 C CA . THR A 1 91 ? 22.451 -0.425 -8.374 1.00 85.25 91 THR A CA 1
ATOM 717 C C . THR A 1 91 ? 22.376 -1.913 -8.748 1.00 85.25 91 THR A C 1
ATOM 719 O O . THR A 1 91 ? 23.396 -2.600 -8.770 1.00 85.25 91 THR A O 1
ATOM 722 N N . SER A 1 92 ? 21.167 -2.439 -8.952 1.00 82.12 92 SER A N 1
ATOM 723 C CA . SER A 1 92 ? 20.899 -3.860 -9.199 1.00 82.12 92 SER A CA 1
ATOM 724 C C . SER A 1 92 ? 21.423 -4.364 -10.548 1.00 82.12 92 SER A C 1
ATOM 726 O O . SER A 1 92 ? 21.692 -5.554 -10.681 1.00 82.12 92 SER A O 1
ATOM 728 N N . LEU A 1 93 ? 21.617 -3.476 -11.527 1.00 82.50 93 LEU A N 1
ATOM 729 C CA . LEU A 1 93 ? 22.251 -3.769 -12.816 1.00 82.50 93 LEU A CA 1
ATOM 730 C C . LEU A 1 93 ? 23.781 -3.644 -12.758 1.00 82.50 93 LEU A C 1
ATOM 732 O O . LEU A 1 93 ? 24.480 -4.097 -13.665 1.00 82.50 93 LEU A O 1
ATOM 736 N N . SER A 1 94 ? 24.326 -3.045 -11.696 1.00 76.56 94 SER A N 1
ATOM 737 C CA . SER A 1 94 ? 25.768 -2.956 -11.494 1.00 76.56 94 SER A CA 1
ATOM 738 C C . SER A 1 94 ? 26.303 -4.231 -10.843 1.00 76.56 94 SER A C 1
ATOM 740 O O . SER A 1 94 ? 26.049 -4.509 -9.675 1.00 76.56 94 SER A O 1
ATOM 742 N N . ASN A 1 95 ? 27.182 -4.942 -11.550 1.00 70.00 95 ASN A N 1
ATOM 743 C CA . ASN A 1 95 ? 27.951 -6.067 -10.993 1.00 70.00 95 ASN A CA 1
ATOM 744 C C . ASN A 1 95 ? 29.095 -5.628 -10.050 1.00 70.00 95 ASN A C 1
ATOM 746 O O . ASN A 1 95 ? 29.954 -6.431 -9.685 1.00 70.00 95 ASN A O 1
ATOM 750 N N . LYS A 1 96 ? 29.161 -4.340 -9.698 1.00 72.44 96 LYS A N 1
ATOM 751 C CA . LYS A 1 96 ? 30.190 -3.739 -8.840 1.00 72.44 96 LYS A CA 1
ATOM 752 C C . LYS A 1 96 ? 29.539 -3.098 -7.622 1.00 72.44 96 LYS A C 1
ATOM 754 O O . LYS A 1 96 ? 28.468 -2.500 -7.737 1.00 72.44 96 LYS A O 1
ATOM 759 N N . ASP A 1 97 ? 30.232 -3.150 -6.487 1.00 75.06 97 ASP A N 1
ATOM 760 C CA . ASP A 1 97 ? 29.852 -2.386 -5.300 1.00 75.06 97 ASP A CA 1
ATOM 761 C C . ASP A 1 97 ? 30.157 -0.901 -5.536 1.00 75.06 97 ASP A C 1
ATOM 763 O O . ASP A 1 97 ? 31.283 -0.430 -5.366 1.00 75.06 97 ASP A O 1
ATOM 767 N N . LEU A 1 98 ? 29.154 -0.186 -6.044 1.00 78.81 98 LEU A N 1
ATOM 768 C CA . LEU A 1 98 ? 29.238 1.230 -6.369 1.00 78.81 98 LEU A CA 1
ATOM 769 C C . LEU A 1 98 ? 28.524 2.060 -5.305 1.00 78.81 98 LEU A C 1
ATOM 771 O O . LEU A 1 98 ? 27.468 1.692 -4.782 1.00 78.81 98 LEU A O 1
ATOM 775 N N . LEU A 1 99 ? 29.089 3.233 -5.029 1.00 82.88 99 LEU A N 1
ATOM 776 C CA . LEU A 1 99 ? 28.371 4.288 -4.334 1.00 82.88 99 LEU A CA 1
ATOM 777 C C . LEU A 1 99 ? 27.488 5.017 -5.352 1.00 82.88 99 LEU A C 1
ATOM 779 O O . LEU A 1 99 ? 27.992 5.583 -6.323 1.00 82.88 99 LEU A O 1
ATOM 783 N N . LEU A 1 100 ? 26.175 5.004 -5.133 1.00 83.25 100 LEU A N 1
ATOM 784 C CA . LEU A 1 100 ? 25.234 5.716 -5.989 1.00 83.25 100 LEU A CA 1
ATOM 785 C C . LEU A 1 100 ? 25.340 7.231 -5.732 1.00 83.25 100 LEU A C 1
ATOM 787 O O . LEU A 1 100 ? 24.843 7.735 -4.729 1.00 83.25 100 LEU A O 1
ATOM 791 N N . CYS A 1 101 ? 25.997 7.958 -6.640 1.00 85.69 101 CYS A N 1
ATOM 792 C CA . CYS A 1 101 ? 26.249 9.403 -6.523 1.00 85.69 101 CYS A CA 1
ATOM 793 C C . CYS A 1 101 ? 25.186 10.284 -7.215 1.00 85.69 101 CYS A C 1
ATOM 795 O O . CYS A 1 101 ? 25.460 11.437 -7.549 1.00 85.69 101 CYS A O 1
ATOM 797 N N . GLY A 1 102 ? 23.981 9.760 -7.457 1.00 86.62 102 GLY A N 1
ATOM 798 C CA . GLY A 1 102 ? 22.906 10.471 -8.149 1.00 86.62 102 GLY A CA 1
ATOM 799 C C . GLY A 1 102 ? 21.617 9.649 -8.261 1.00 86.62 102 GLY A C 1
ATOM 800 O O . GLY A 1 102 ? 21.555 8.537 -7.740 1.00 86.62 102 GLY A O 1
ATOM 801 N N . PRO A 1 103 ? 20.570 10.179 -8.913 1.00 86.00 103 PRO A N 1
ATOM 802 C CA . PRO A 1 103 ? 19.339 9.432 -9.147 1.00 86.00 103 PRO A CA 1
ATOM 803 C C . PRO A 1 103 ? 19.591 8.211 -10.043 1.00 86.00 103 PRO A C 1
ATOM 805 O O . PRO A 1 103 ? 20.357 8.286 -11.004 1.00 86.00 103 PRO A O 1
ATOM 808 N N . SER A 1 104 ? 18.913 7.104 -9.736 1.00 87.56 104 SER A N 1
ATOM 809 C CA . SER A 1 104 ? 18.941 5.861 -10.512 1.00 87.56 1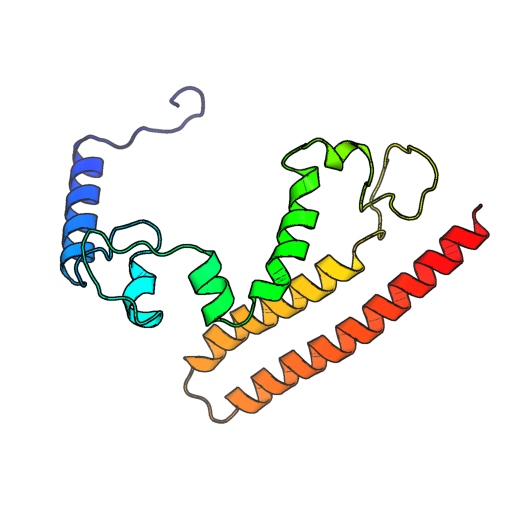04 SER A CA 1
ATOM 810 C C . SER A 1 104 ? 17.524 5.452 -10.897 1.00 87.56 104 SER A C 1
ATOM 812 O O . SER A 1 104 ? 16.597 5.612 -10.103 1.00 87.56 104 SER A O 1
ATOM 814 N N . ASN A 1 105 ? 17.377 4.912 -12.108 1.00 89.81 105 ASN A N 1
ATOM 815 C CA . ASN A 1 105 ? 16.129 4.305 -12.573 1.00 89.81 105 ASN A CA 1
ATOM 816 C C . ASN A 1 105 ? 16.077 2.790 -12.307 1.00 89.81 105 ASN A C 1
ATOM 818 O O . ASN A 1 105 ? 15.075 2.145 -12.614 1.00 89.81 105 ASN A O 1
ATOM 822 N N . GLU A 1 106 ? 17.152 2.211 -11.767 1.00 88.81 106 GLU A N 1
ATOM 823 C CA . GLU A 1 106 ? 17.238 0.779 -11.492 1.00 88.81 106 GLU A CA 1
ATOM 824 C C . GLU A 1 106 ? 16.271 0.362 -10.383 1.00 88.81 106 GLU A C 1
ATOM 826 O O . GLU A 1 106 ? 16.104 1.057 -9.378 1.00 88.81 106 GLU A O 1
ATOM 831 N N . GLY A 1 107 ? 15.617 -0.783 -10.592 1.00 86.75 107 GLY A N 1
ATOM 832 C CA . GLY A 1 107 ? 14.671 -1.354 -9.638 1.00 86.75 107 GLY A CA 1
ATOM 833 C C . GLY A 1 107 ? 13.412 -0.515 -9.388 1.00 86.75 107 GLY A C 1
ATOM 834 O O . GLY A 1 107 ? 12.729 -0.711 -8.387 1.00 86.75 107 GLY A O 1
ATOM 835 N N . LEU A 1 108 ? 13.077 0.416 -10.292 1.00 90.88 108 LEU A N 1
ATOM 836 C CA . LEU A 1 108 ? 11.816 1.166 -10.243 1.00 90.88 108 LEU A CA 1
ATOM 837 C C . LEU A 1 108 ? 10.612 0.392 -10.801 1.00 90.88 108 LEU A C 1
ATOM 839 O O . LEU A 1 108 ? 9.480 0.846 -10.626 1.00 90.88 108 LEU A O 1
ATOM 843 N N . LEU A 1 109 ? 10.832 -0.765 -11.432 1.00 92.12 109 LEU A N 1
ATOM 844 C CA . LEU A 1 109 ? 9.786 -1.567 -12.067 1.00 92.12 109 LEU A CA 1
ATOM 845 C C . LEU A 1 109 ? 8.648 -1.907 -11.091 1.00 92.12 109 LEU A C 1
ATOM 847 O O . LEU A 1 109 ? 7.500 -1.517 -11.314 1.00 92.12 109 LEU A O 1
ATOM 851 N N . GLU A 1 110 ? 8.952 -2.598 -9.994 1.00 90.25 110 GLU A N 1
ATOM 852 C CA . GLU A 1 110 ? 7.962 -3.007 -8.997 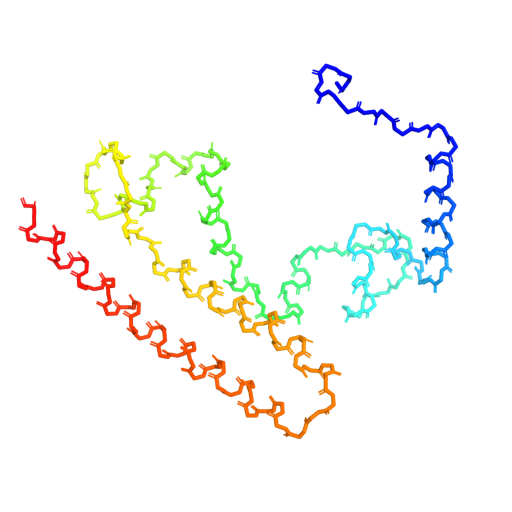1.00 90.25 110 GLU A CA 1
ATOM 853 C C . GLU A 1 110 ? 7.378 -1.813 -8.219 1.00 90.25 110 GLU A C 1
ATOM 855 O O . GLU A 1 110 ? 6.151 -1.761 -8.079 1.00 90.25 110 GLU A O 1
ATOM 860 N N . PRO A 1 111 ? 8.172 -0.822 -7.750 1.00 91.06 111 PRO A N 1
ATOM 861 C CA . PRO A 1 111 ? 7.642 0.373 -7.091 1.00 91.06 111 PRO A CA 1
ATOM 862 C C . PRO A 1 111 ? 6.626 1.158 -7.926 1.00 91.06 111 PRO A C 1
ATOM 864 O O . PRO A 1 111 ? 5.599 1.585 -7.392 1.00 91.06 111 PRO A O 1
ATOM 867 N N . ILE A 1 112 ? 6.875 1.338 -9.227 1.00 94.69 112 ILE A N 1
ATOM 868 C CA . ILE A 1 112 ? 5.962 2.045 -10.137 1.00 94.69 112 ILE A CA 1
ATOM 869 C C . ILE A 1 112 ? 4.645 1.272 -10.272 1.00 94.69 112 ILE A C 1
ATOM 871 O O . ILE A 1 112 ? 3.564 1.851 -10.113 1.00 94.69 112 ILE A O 1
ATOM 875 N N . GLN A 1 113 ? 4.717 -0.045 -10.489 1.00 95.00 113 GLN A N 1
ATOM 876 C CA . GLN A 1 113 ? 3.525 -0.888 -10.584 1.00 95.00 113 GLN A CA 1
ATOM 877 C C . GLN A 1 113 ? 2.719 -0.883 -9.277 1.00 95.00 113 GLN A C 1
ATOM 879 O O . GLN A 1 113 ? 1.514 -0.624 -9.305 1.00 95.00 113 GLN A O 1
ATOM 884 N N . CYS A 1 114 ? 3.371 -1.061 -8.125 1.00 94.00 114 CYS A N 1
ATOM 885 C CA . CYS A 1 114 ? 2.712 -1.044 -6.815 1.00 94.00 114 CYS A CA 1
ATOM 886 C C . CYS A 1 114 ? 2.090 0.322 -6.492 1.00 94.00 114 CYS A C 1
ATOM 888 O O . CYS A 1 114 ? 0.995 0.394 -5.934 1.00 94.00 114 CYS A O 1
ATOM 890 N N . THR A 1 115 ? 2.751 1.415 -6.880 1.00 94.94 115 THR A N 1
ATOM 891 C CA . THR A 1 115 ? 2.238 2.778 -6.686 1.00 94.94 115 THR A CA 1
ATOM 892 C C . THR A 1 115 ? 0.982 3.010 -7.517 1.00 94.94 115 THR A C 1
ATOM 894 O O . THR A 1 115 ? -0.014 3.515 -7.000 1.00 94.94 115 THR A O 1
ATOM 897 N N . SER A 1 116 ? 0.987 2.594 -8.787 1.00 97.00 116 SER A N 1
ATOM 898 C CA . SER A 1 116 ? -0.207 2.692 -9.630 1.00 97.00 116 SER A CA 1
ATOM 899 C C . SER A 1 116 ? -1.372 1.866 -9.069 1.00 97.00 116 SER A C 1
ATOM 901 O O . SER A 1 116 ? -2.485 2.379 -8.978 1.00 97.00 116 SER A O 1
ATOM 903 N N . LEU A 1 117 ? -1.113 0.648 -8.575 1.00 95.38 117 LEU A N 1
ATOM 904 C CA . LEU A 1 117 ? -2.120 -0.178 -7.906 1.00 95.38 117 LEU A CA 1
ATOM 905 C C . LEU A 1 117 ? -2.682 0.504 -6.647 1.00 95.38 117 LEU A C 1
ATOM 907 O O . LEU A 1 117 ? -3.897 0.539 -6.453 1.00 95.38 117 LEU A O 1
ATOM 911 N N . SER A 1 118 ? -1.817 1.092 -5.818 1.00 94.69 118 SER A N 1
ATOM 912 C CA . SER A 1 118 ? -2.217 1.836 -4.616 1.00 94.69 118 SER A CA 1
ATOM 913 C C . SER A 1 118 ? -3.126 3.025 -4.954 1.00 94.69 118 SER A C 1
ATOM 915 O O . SER A 1 118 ? -4.186 3.194 -4.346 1.00 94.69 118 SER A O 1
ATOM 917 N N . LEU A 1 119 ? -2.779 3.797 -5.991 1.00 96.38 119 LEU A N 1
ATOM 918 C CA . LEU A 1 119 ? -3.591 4.919 -6.474 1.00 96.38 119 LEU A CA 1
ATOM 919 C C . LEU A 1 119 ? -4.977 4.471 -6.941 1.00 96.38 119 LEU A C 1
ATOM 921 O O . LEU A 1 119 ? -5.970 5.129 -6.624 1.00 96.38 119 LEU A O 1
ATOM 925 N N . ILE A 1 120 ? -5.067 3.342 -7.647 1.00 96.06 120 ILE A N 1
ATOM 926 C CA . ILE A 1 120 ? -6.350 2.772 -8.072 1.00 96.06 120 ILE A CA 1
ATOM 927 C C . ILE A 1 120 ? -7.190 2.421 -6.850 1.00 96.06 120 ILE A C 1
ATOM 929 O O . ILE A 1 120 ? -8.325 2.877 -6.759 1.00 96.06 120 ILE A O 1
ATOM 933 N N . LYS A 1 121 ? -6.642 1.664 -5.891 1.00 93.50 121 LYS A N 1
ATOM 934 C CA . LYS A 1 121 ? -7.384 1.219 -4.701 1.00 93.50 121 LYS A CA 1
ATOM 935 C C . LYS A 1 121 ? -7.874 2.400 -3.858 1.00 93.50 121 LYS A C 1
ATOM 937 O O . LYS A 1 121 ? -9.049 2.436 -3.492 1.00 93.50 121 LYS A O 1
ATOM 942 N N . ALA A 1 122 ? -7.017 3.394 -3.616 1.00 93.88 12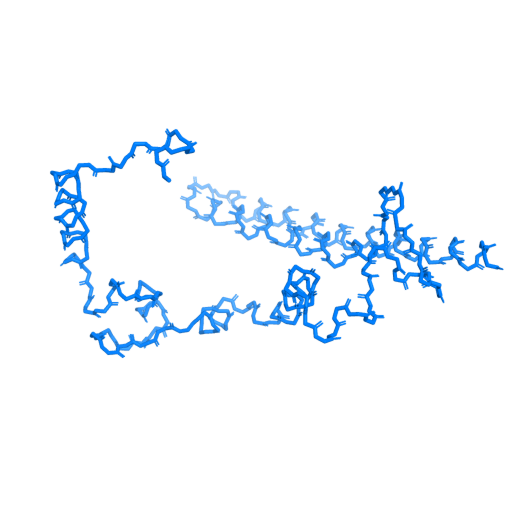2 ALA A N 1
ATOM 943 C CA . ALA A 1 122 ? -7.387 4.606 -2.886 1.00 93.88 122 ALA A CA 1
ATOM 944 C C . ALA A 1 122 ? -8.486 5.397 -3.613 1.00 93.88 122 ALA A C 1
ATOM 946 O O . ALA A 1 122 ? -9.475 5.809 -3.006 1.00 93.88 122 ALA A O 1
ATOM 947 N N . THR A 1 123 ? -8.358 5.561 -4.931 1.00 94.62 123 THR A N 1
ATOM 948 C CA . THR A 1 123 ? -9.337 6.314 -5.725 1.00 94.62 123 THR A CA 1
ATOM 949 C C . THR A 1 123 ? -10.662 5.560 -5.843 1.00 94.62 123 THR A C 1
ATOM 951 O O . THR A 1 123 ? -11.727 6.161 -5.721 1.00 94.62 123 THR A O 1
ATOM 954 N N . GLN A 1 124 ? -10.631 4.237 -6.017 1.00 92.56 124 GLN A N 1
ATOM 955 C CA . GLN A 1 124 ? -11.826 3.393 -6.049 1.00 92.56 124 GLN A CA 1
ATOM 956 C C . GLN A 1 124 ? -12.612 3.451 -4.735 1.00 92.56 124 GLN A C 1
ATOM 958 O O . GLN A 1 124 ? -13.841 3.457 -4.784 1.00 92.56 124 GLN A O 1
ATOM 963 N N . ALA A 1 125 ? -11.938 3.548 -3.583 1.00 90.94 125 ALA A N 1
ATOM 964 C CA . ALA A 1 125 ? -12.601 3.727 -2.290 1.00 90.94 125 ALA A CA 1
ATOM 965 C C . ALA A 1 125 ? -13.387 5.051 -2.207 1.00 90.94 125 ALA A C 1
ATOM 967 O O . ALA A 1 125 ? -14.441 5.107 -1.581 1.00 90.94 125 ALA A O 1
ATOM 968 N N . ILE A 1 126 ? -12.916 6.107 -2.879 1.00 91.06 126 ILE A N 1
ATOM 969 C CA . ILE A 1 126 ? -13.623 7.395 -2.974 1.00 91.06 126 ILE A CA 1
ATOM 970 C C . ILE A 1 126 ? -14.749 7.321 -4.013 1.00 91.06 126 ILE A C 1
ATOM 972 O O . ILE A 1 126 ? -15.860 7.800 -3.782 1.00 91.06 126 ILE A O 1
ATOM 976 N N . ILE A 1 127 ? -14.489 6.699 -5.167 1.00 91.25 127 ILE A N 1
ATOM 977 C CA . ILE A 1 127 ? -15.491 6.519 -6.222 1.00 91.25 127 ILE A CA 1
ATOM 978 C C . ILE A 1 127 ? -16.673 5.709 -5.683 1.00 91.25 127 ILE A C 1
ATOM 980 O O . ILE A 1 127 ? -17.813 6.082 -5.939 1.00 91.25 127 ILE A O 1
ATOM 984 N N . SER A 1 128 ? -16.434 4.646 -4.909 1.00 87.00 128 SER A N 1
ATOM 985 C CA . SER A 1 128 ? -17.483 3.743 -4.421 1.00 87.00 128 SER A CA 1
ATOM 986 C C . SER A 1 128 ? -18.511 4.434 -3.519 1.00 87.00 128 SER A C 1
ATOM 988 O O . SER A 1 128 ? -19.683 4.060 -3.557 1.00 87.00 128 SER A O 1
ATOM 990 N N . VAL A 1 129 ? -18.130 5.489 -2.792 1.00 89.31 129 VAL A N 1
ATOM 991 C CA . VAL A 1 129 ? -19.039 6.237 -1.906 1.00 89.31 129 VAL A CA 1
ATOM 992 C C . VAL A 1 129 ? -19.814 7.361 -2.610 1.00 89.31 129 VAL A C 1
ATOM 994 O O . VAL A 1 129 ? -20.836 7.806 -2.094 1.00 89.31 129 VAL A O 1
ATOM 997 N N . SER A 1 130 ? -19.388 7.805 -3.799 1.00 79.19 130 SER A N 1
ATOM 998 C CA . SER A 1 130 ? -19.995 8.949 -4.502 1.00 79.19 130 SER A CA 1
ATOM 999 C C . SER A 1 130 ? -21.159 8.541 -5.418 1.00 79.19 130 SER A C 1
ATOM 1001 O O . SER A 1 130 ? -20.919 7.784 -6.359 1.00 79.19 130 SER A O 1
ATOM 1003 N N . PRO A 1 131 ? -22.405 9.024 -5.218 1.00 70.81 131 PRO A N 1
ATOM 1004 C CA . PRO A 1 131 ? -23.570 8.640 -6.013 1.00 70.81 131 PRO A CA 1
ATOM 1005 C C . PRO A 1 131 ? -23.488 9.089 -7.480 1.00 70.81 131 PRO A C 1
ATOM 1007 O O . PRO A 1 131 ? -23.909 10.187 -7.823 1.00 70.81 131 PRO A O 1
ATOM 1010 N N . ASN A 1 132 ? -22.945 8.236 -8.354 1.00 81.50 132 ASN A N 1
ATOM 1011 C CA . ASN A 1 132 ? -22.856 8.487 -9.796 1.00 81.50 132 ASN A CA 1
ATOM 1012 C C . ASN A 1 132 ? -23.003 7.181 -10.609 1.00 81.50 132 ASN A C 1
ATOM 1014 O O . ASN A 1 132 ? -22.443 6.147 -10.235 1.00 81.50 132 ASN A O 1
ATOM 1018 N N . ASP A 1 133 ? -23.721 7.229 -11.730 1.00 83.06 133 ASP A N 1
ATOM 1019 C CA . ASP A 1 133 ? -23.889 6.102 -12.662 1.00 83.06 133 ASP A CA 1
ATOM 1020 C C . ASP A 1 133 ? -22.597 5.791 -13.445 1.00 83.06 133 ASP A C 1
ATOM 1022 O O . ASP A 1 133 ? -22.388 4.682 -13.930 1.00 83.06 133 ASP A O 1
ATOM 1026 N N . GLN A 1 134 ? -21.671 6.751 -13.517 1.00 87.75 134 GLN A N 1
ATOM 1027 C CA . GLN A 1 134 ? -20.389 6.636 -14.219 1.00 87.75 134 GLN A CA 1
ATOM 1028 C C . GLN A 1 134 ? -19.268 6.015 -13.371 1.00 87.75 134 GLN A C 1
ATOM 1030 O O . GLN A 1 134 ? -18.144 5.885 -13.852 1.00 87.75 134 GLN A O 1
ATOM 1035 N N . ARG A 1 135 ? -19.536 5.596 -12.125 1.00 89.88 135 ARG A N 1
ATOM 1036 C CA . ARG A 1 135 ? -18.522 5.003 -11.228 1.00 89.88 135 ARG A CA 1
ATOM 1037 C C . ARG A 1 135 ? -17.760 3.844 -11.867 1.00 89.88 135 ARG A C 1
ATOM 1039 O O . ARG A 1 135 ? -16.541 3.751 -11.726 1.00 89.88 135 ARG A O 1
ATOM 1046 N N . LEU A 1 136 ? -18.480 2.983 -12.587 1.00 89.50 136 LEU A N 1
ATOM 1047 C CA . LEU A 1 136 ? -17.886 1.852 -13.296 1.00 89.50 136 LEU A CA 1
ATOM 1048 C C . LEU A 1 136 ? -16.936 2.329 -14.395 1.00 89.50 136 LEU A C 1
ATOM 1050 O O . LEU A 1 136 ? -15.834 1.805 -14.496 1.00 89.50 136 LEU A O 1
ATOM 1054 N N . ILE A 1 137 ? -17.310 3.372 -15.143 1.00 93.31 137 ILE A N 1
ATOM 1055 C CA . ILE A 1 137 ? -16.468 3.962 -16.191 1.00 93.31 137 ILE A CA 1
ATOM 1056 C C . ILE A 1 137 ? -15.176 4.512 -15.580 1.00 93.31 137 ILE A C 1
ATOM 1058 O O . ILE A 1 137 ? -14.095 4.190 -16.065 1.00 93.31 137 ILE A O 1
ATOM 1062 N N . TYR A 1 138 ? -15.257 5.283 -14.491 1.00 92.69 138 TYR A N 1
ATOM 1063 C CA . TYR A 1 138 ? -14.063 5.819 -13.824 1.00 92.69 138 TYR A CA 1
ATOM 1064 C C . TYR A 1 138 ? -13.145 4.711 -13.309 1.00 92.69 138 TYR A C 1
ATOM 1066 O O . TYR A 1 138 ? -11.935 4.760 -13.519 1.00 92.69 138 TYR A O 1
ATOM 1074 N N . SER A 1 139 ? -13.725 3.681 -12.689 1.00 92.81 139 SER A N 1
ATOM 1075 C CA . SER A 1 139 ? -12.977 2.503 -12.259 1.00 92.81 139 SER A CA 1
ATOM 1076 C C . SER A 1 139 ? -12.294 1.817 -13.447 1.00 92.81 139 SER A C 1
ATOM 1078 O O . SER A 1 139 ? -11.105 1.522 -13.379 1.00 92.81 139 SER A O 1
ATOM 1080 N N . SER A 1 140 ? -13.002 1.600 -14.557 1.00 94.81 140 SER A N 1
ATOM 1081 C CA . SER A 1 140 ? -12.436 0.985 -15.762 1.00 94.81 140 SER A CA 1
ATOM 1082 C C . SER A 1 140 ? -11.298 1.806 -16.365 1.00 94.81 140 SER A C 1
ATOM 1084 O O . SER A 1 140 ? -10.293 1.228 -16.765 1.00 94.81 140 SER A O 1
ATOM 1086 N N . VAL A 1 141 ? -11.407 3.136 -16.396 1.00 96.44 141 VAL A N 1
ATOM 1087 C CA . VAL A 1 141 ? -10.334 4.017 -16.888 1.00 96.44 141 VAL A CA 1
ATOM 1088 C C . VAL A 1 141 ? -9.069 3.878 -16.039 1.00 96.44 141 VAL A C 1
ATOM 1090 O O . VAL A 1 141 ? -7.978 3.780 -16.596 1.00 96.44 141 VAL A O 1
ATOM 1093 N N . LEU A 1 142 ? -9.203 3.809 -14.712 1.00 96.81 142 LEU A N 1
ATOM 1094 C CA . LEU A 1 142 ? -8.069 3.605 -13.803 1.00 96.81 142 LEU A CA 1
ATOM 1095 C C . LEU A 1 142 ? -7.359 2.267 -14.053 1.00 96.81 142 LEU A C 1
ATOM 1097 O O . LEU A 1 142 ? -6.131 2.222 -14.095 1.00 96.81 142 LEU A O 1
ATOM 1101 N N . TRP A 1 143 ? -8.115 1.190 -14.274 1.00 97.31 143 TRP A N 1
ATOM 1102 C CA . TRP A 1 143 ? -7.532 -0.114 -14.605 1.00 97.31 143 TRP A CA 1
ATOM 1103 C C . TRP A 1 143 ? -6.900 -0.140 -15.999 1.00 97.31 143 TRP A C 1
ATOM 1105 O O . TRP A 1 143 ? -5.815 -0.685 -16.157 1.00 97.31 143 TRP A O 1
ATOM 1115 N N . LEU A 1 144 ? -7.504 0.503 -17.001 1.00 98.12 144 LEU A N 1
ATOM 1116 C CA . LEU A 1 144 ? -6.891 0.630 -18.329 1.00 98.12 144 LEU A CA 1
ATOM 1117 C C . LEU A 1 144 ? -5.570 1.407 -18.275 1.00 98.12 144 LEU A C 1
ATOM 1119 O O . LEU A 1 144 ? -4.600 1.022 -18.927 1.00 98.12 144 LEU A O 1
ATOM 1123 N N . TRP A 1 145 ? -5.518 2.477 -17.477 1.00 98.00 145 TRP A N 1
ATOM 1124 C CA . TRP A 1 145 ? -4.283 3.213 -17.220 1.00 98.00 145 TRP A CA 1
ATOM 1125 C C . TRP A 1 145 ? -3.219 2.328 -16.563 1.00 98.00 145 TRP A C 1
ATOM 1127 O O . TRP A 1 145 ? -2.068 2.359 -16.989 1.00 98.00 145 TRP A O 1
ATOM 1137 N N . HIS A 1 146 ? -3.596 1.506 -15.582 1.00 97.94 146 HIS A N 1
ATOM 1138 C CA . HIS A 1 146 ? -2.688 0.564 -14.926 1.00 97.94 146 HIS A CA 1
ATOM 1139 C C . HIS A 1 146 ? -2.077 -0.448 -15.890 1.00 97.94 146 HIS A C 1
ATOM 1141 O O . HIS A 1 146 ? -0.864 -0.641 -15.882 1.00 97.94 146 HIS A O 1
ATOM 1147 N N . GLU A 1 147 ? -2.898 -1.070 -16.740 1.00 98.06 147 GLU A N 1
ATOM 1148 C CA . GLU A 1 147 ? -2.415 -2.035 -17.730 1.00 98.06 147 GLU A CA 1
ATOM 1149 C C . GLU A 1 147 ? -1.428 -1.381 -18.700 1.00 98.06 147 GLU A C 1
ATOM 1151 O O . GLU A 1 147 ? -0.344 -1.915 -18.926 1.00 98.06 147 GLU A O 1
ATOM 1156 N N . LYS A 1 148 ? -1.744 -0.176 -19.192 1.00 98.31 148 LYS A N 1
ATOM 1157 C CA . LYS A 1 148 ? -0.826 0.583 -20.050 1.00 98.31 148 LYS A CA 1
ATOM 1158 C C . LYS A 1 148 ? 0.466 0.950 -19.330 1.00 98.31 148 LYS A C 1
ATOM 1160 O O . LYS A 1 148 ? 1.543 0.787 -19.887 1.00 98.31 148 LYS A O 1
ATOM 1165 N N . LEU A 1 149 ? 0.380 1.391 -18.079 1.00 98.31 149 LEU A N 1
ATOM 1166 C CA . LEU A 1 149 ? 1.551 1.714 -17.271 1.00 98.31 149 LEU A CA 1
ATOM 1167 C C . LEU A 1 149 ? 2.456 0.494 -17.066 1.00 98.31 149 LEU A C 1
ATOM 1169 O O . LEU A 1 149 ? 3.670 0.649 -17.164 1.00 98.31 149 LEU A O 1
ATOM 1173 N N . LYS A 1 150 ? 1.892 -0.700 -16.828 1.00 97.75 150 LYS A N 1
ATOM 1174 C CA . LYS A 1 150 ? 2.659 -1.952 -16.718 1.00 97.75 150 LYS A CA 1
ATOM 1175 C C . LYS A 1 150 ? 3.427 -2.273 -18.001 1.00 97.75 150 LYS A C 1
ATOM 1177 O O . LYS A 1 150 ? 4.600 -2.621 -17.926 1.00 97.75 150 LYS A O 1
ATOM 1182 N N . GLU A 1 151 ? 2.788 -2.135 -19.161 1.00 97.88 151 GLU A N 1
ATOM 1183 C CA . GLU A 1 151 ? 3.445 -2.346 -20.459 1.00 97.88 151 GLU A CA 1
ATOM 1184 C C . GLU A 1 151 ? 4.631 -1.383 -20.648 1.00 97.88 151 GLU A C 1
ATOM 1186 O O . GLU A 1 151 ? 5.745 -1.814 -20.949 1.00 97.88 151 GLU A O 1
ATOM 1191 N N . GLU A 1 152 ? 4.414 -0.088 -20.403 1.00 97.69 152 GLU A N 1
ATOM 1192 C CA . GLU A 1 152 ? 5.432 0.954 -20.588 1.00 97.69 152 GLU A CA 1
ATOM 1193 C C . GLU A 1 152 ? 6.611 0.807 -19.616 1.00 97.69 152 GLU A C 1
ATOM 1195 O O . GLU A 1 152 ? 7.768 0.963 -20.010 1.00 97.69 152 GLU A O 1
ATOM 1200 N N . VAL A 1 153 ? 6.352 0.477 -18.345 1.00 97.06 153 VAL A N 1
ATOM 1201 C CA . VAL A 1 153 ? 7.426 0.323 -17.352 1.00 97.06 153 VAL A CA 1
ATOM 1202 C C . VAL A 1 153 ? 8.266 -0.931 -17.604 1.00 97.06 153 VAL A C 1
ATOM 1204 O O . VAL A 1 153 ? 9.481 -0.886 -17.416 1.00 97.06 153 VAL A O 1
ATOM 1207 N N . VAL A 1 154 ? 7.661 -2.024 -18.085 1.00 97.00 154 VAL A N 1
ATOM 1208 C CA . VAL A 1 154 ? 8.406 -3.221 -18.509 1.00 97.00 154 VAL A CA 1
ATOM 1209 C C . VAL A 1 154 ? 9.297 -2.880 -19.701 1.00 97.00 154 VAL A C 1
ATOM 1211 O O . VAL A 1 154 ? 10.499 -3.131 -19.650 1.00 97.00 154 VAL A O 1
ATOM 1214 N N . ALA A 1 155 ? 8.756 -2.211 -20.724 1.00 96.88 155 ALA A N 1
ATOM 1215 C CA . ALA A 1 155 ? 9.539 -1.787 -21.883 1.00 96.88 155 ALA A CA 1
ATOM 1216 C C . ALA A 1 155 ? 10.696 -0.842 -21.501 1.00 96.88 155 ALA A C 1
ATOM 1218 O O . ALA A 1 155 ? 11.807 -0.970 -22.021 1.00 96.88 155 ALA A O 1
ATOM 1219 N N . ALA A 1 156 ? 10.461 0.087 -20.568 1.00 95.69 156 ALA A N 1
ATOM 1220 C CA . ALA A 1 156 ? 11.492 0.980 -20.046 1.00 95.69 156 ALA A CA 1
ATOM 1221 C C . ALA A 1 156 ? 12.577 0.224 -19.260 1.00 95.69 156 ALA A C 1
ATOM 1223 O O . ALA A 1 156 ? 13.761 0.528 -19.415 1.00 95.69 156 ALA A O 1
ATOM 1224 N N . SER A 1 157 ? 12.192 -0.772 -18.456 1.00 93.69 157 SER A N 1
ATOM 1225 C CA . SER A 1 157 ? 13.123 -1.641 -17.728 1.00 93.69 157 SER A CA 1
ATOM 1226 C C . SER A 1 157 ? 13.994 -2.453 -18.691 1.00 93.69 157 SER A C 1
ATOM 1228 O O . SER A 1 157 ? 15.216 -2.458 -18.554 1.00 93.69 157 SER A O 1
ATOM 1230 N N . ASP A 1 158 ? 13.402 -3.054 -19.725 1.00 94.19 158 ASP A N 1
ATOM 1231 C CA . ASP A 1 158 ? 14.134 -3.805 -20.754 1.00 94.19 158 ASP A CA 1
ATOM 1232 C C . ASP A 1 158 ? 15.118 -2.912 -21.524 1.00 94.19 158 ASP A C 1
ATOM 1234 O O . ASP A 1 158 ? 16.244 -3.312 -21.833 1.00 94.19 158 ASP A O 1
ATOM 1238 N N . ALA A 1 159 ? 14.707 -1.681 -21.848 1.00 93.75 159 ALA A N 1
ATOM 1239 C CA . ALA A 1 159 ? 15.575 -0.703 -22.496 1.00 93.75 159 ALA A CA 1
ATOM 1240 C C . ALA A 1 159 ? 16.746 -0.288 -21.590 1.00 93.75 159 ALA A C 1
ATOM 1242 O O . ALA A 1 159 ? 17.873 -0.142 -22.072 1.00 93.75 159 ALA A O 1
ATOM 1243 N N . LEU A 1 160 ? 16.496 -0.131 -20.285 1.00 91.62 160 LEU A N 1
ATOM 1244 C CA . LEU A 1 160 ? 17.527 0.169 -19.294 1.00 91.62 160 LEU A CA 1
ATOM 1245 C C . LEU A 1 160 ? 18.535 -0.982 -19.168 1.00 91.62 160 LEU A C 1
ATOM 1247 O O . LEU A 1 160 ? 19.738 -0.725 -19.185 1.00 91.62 160 LEU A O 1
ATOM 1251 N N . MET A 1 161 ? 18.063 -2.232 -19.122 1.00 89.31 161 MET A N 1
ATOM 1252 C CA . MET A 1 161 ? 18.921 -3.424 -19.080 1.00 89.31 161 MET A CA 1
ATOM 1253 C C . MET A 1 161 ? 19.848 -3.506 -20.297 1.00 89.31 161 MET A C 1
ATOM 1255 O O . MET A 1 161 ? 21.058 -3.637 -20.133 1.00 89.31 161 MET A O 1
ATOM 1259 N N . LYS A 1 162 ? 19.310 -3.332 -21.513 1.00 89.19 162 LYS A N 1
ATOM 1260 C CA . LYS A 1 162 ? 20.111 -3.335 -22.753 1.00 89.19 162 LYS A CA 1
ATOM 1261 C C . LYS A 1 162 ? 21.192 -2.261 -22.755 1.00 89.19 162 LYS A C 1
ATOM 1263 O O . LYS A 1 162 ? 22.297 -2.504 -23.226 1.00 89.19 162 LYS A O 1
ATOM 1268 N N . LYS A 1 163 ? 20.875 -1.069 -22.238 1.00 84.06 163 LYS A N 1
ATOM 1269 C CA . LYS A 1 163 ? 21.851 0.017 -22.124 1.00 84.06 163 LYS A CA 1
ATOM 1270 C C . LYS A 1 163 ? 22.968 -0.340 -21.139 1.00 84.06 163 LYS A C 1
ATOM 1272 O O . LYS A 1 163 ? 24.135 -0.113 -21.445 1.00 84.06 163 LYS A O 1
ATOM 1277 N N . GLY A 1 164 ? 22.609 -0.930 -19.999 1.00 75.06 164 GLY A N 1
ATOM 1278 C CA . GLY A 1 164 ? 23.570 -1.420 -19.013 1.00 75.06 164 GLY A CA 1
ATOM 1279 C C . GLY A 1 164 ? 24.536 -2.453 -19.595 1.00 75.06 164 GLY A C 1
ATOM 1280 O O . GLY A 1 164 ? 25.727 -2.361 -19.339 1.00 75.06 164 GLY A O 1
ATOM 1281 N N . GLU A 1 165 ? 24.061 -3.376 -20.436 1.00 72.44 165 GLU A N 1
ATOM 1282 C CA . GLU A 1 165 ? 24.911 -4.371 -21.114 1.00 72.44 165 GLU A CA 1
ATOM 1283 C C . GLU A 1 165 ? 25.894 -3.756 -22.122 1.00 72.44 165 GLU A C 1
ATOM 1285 O O . GLU A 1 165 ? 26.995 -4.272 -22.289 1.00 72.44 165 GLU A O 1
ATOM 1290 N N . THR A 1 166 ? 25.524 -2.659 -22.791 1.00 61.78 166 THR A N 1
ATOM 1291 C CA . THR A 1 166 ? 26.416 -1.954 -23.731 1.00 61.78 166 THR A CA 1
ATOM 1292 C C . THR A 1 166 ? 27.485 -1.086 -23.065 1.00 61.78 166 THR A C 1
ATOM 1294 O O . THR A 1 166 ? 28.458 -0.734 -23.729 1.00 61.78 166 THR A O 1
ATOM 1297 N N . ASP A 1 167 ? 27.309 -0.736 -21.787 1.00 56.56 167 ASP A N 1
ATOM 1298 C CA . ASP A 1 167 ? 28.220 0.127 -21.019 1.00 56.56 167 ASP A CA 1
ATOM 1299 C C . ASP A 1 167 ? 29.237 -0.681 -20.161 1.00 56.56 167 ASP A C 1
ATOM 1301 O O . ASP A 1 167 ? 30.014 -0.086 -19.404 1.00 56.56 167 ASP A O 1
ATOM 1305 N N . ILE A 1 168 ? 29.251 -2.022 -20.274 1.00 49.62 168 ILE A N 1
ATOM 1306 C CA . ILE A 1 168 ? 30.196 -2.959 -19.617 1.00 49.62 168 ILE A CA 1
ATOM 1307 C C . ILE A 1 168 ? 31.264 -3.425 -20.613 1.00 49.62 168 ILE A C 1
ATOM 1309 O O . ILE A 1 168 ? 32.446 -3.482 -20.195 1.00 49.62 168 ILE A O 1
#

pLDDT: mean 87.96, std 10.52, range [49.62, 98.31]

Sequence (168 aa):
SEELGFTSFSSEDLSRFDLERNDIVGKYEAGFGNELGWAAKALGKEPCARTKVRFSDIEEFVELDFLRPHYGFASQYIHAGIDSIGFKLGTSLSNKDLLLCGPSNEGLLEPIQCTSLSLIKATQAIISVSPNDQRLIYSSVLWLWHEKLKEEVVAASDALMKKGETDI

Secondary structure (DSSP, 8-state):
-GGGTPPPPPHHHHHHHHHHHHHHHTTS-TTTTSTTGGGTTTTT---STT----HHHHHHHTT-GGGHHHHHHHHTTTTT-GGGGT--GGGTT-SS-----S---TT-HHHHHHHHHHHHHHHHHHHHHS--TTHHHHHHHHHHHHHHHHHHHHHHHHHHHHHHHHT-